Protein AF-A0A0F6RL38-F1 (afdb_monomer_lite)

Secondary structure (DSSP, 8-state):
----HHHHHHHHHHHHHTT--S---HHHHHHHHHHHHS--TTS---TTHHHHHHHTHHHH-

Structure (mmCIF, N/CA/C/O backbone):
data_AF-A0A0F6RL38-F1
#
_entry.id   AF-A0A0F6RL38-F1
#
loop_
_atom_site.group_PDB
_atom_site.id
_atom_site.type_symbol
_atom_site.label_atom_id
_atom_site.label_alt_id
_atom_site.label_comp_id
_atom_site.label_asym_id
_atom_site.label_entity_id
_atom_site.label_seq_id
_atom_site.pdbx_PDB_ins_code
_atom_site.Cartn_x
_atom_site.Cartn_y
_atom_site.Cartn_z
_atom_site.occupancy
_atom_site.B_iso_or_equiv
_atom_site.auth_seq_id
_atom_site.auth_comp_id
_atom_site.auth_asym_id
_atom_site.auth_atom_id
_atom_site.pdbx_PDB_model_num
ATOM 1 N N . MET A 1 1 ? -27.516 17.257 17.491 1.00 55.28 1 MET A N 1
ATOM 2 C CA . MET A 1 1 ? -27.431 15.787 17.334 1.00 55.28 1 MET A CA 1
ATOM 3 C C . MET A 1 1 ? -26.017 15.450 16.890 1.00 55.28 1 MET A C 1
ATOM 5 O O . MET A 1 1 ? -25.640 15.837 15.795 1.00 55.28 1 MET A O 1
ATOM 9 N N . GLY A 1 2 ? -25.205 14.861 17.770 1.00 71.38 2 GLY A N 1
ATOM 10 C CA . GLY A 1 2 ? -23.804 14.543 17.479 1.00 71.38 2 GLY A CA 1
ATOM 11 C C . GLY A 1 2 ? -23.664 13.151 16.872 1.00 71.38 2 GLY A C 1
ATOM 12 O O . GLY A 1 2 ? -24.308 12.207 17.327 1.00 71.38 2 GLY A O 1
ATOM 13 N N . LEU A 1 3 ? -22.828 13.028 15.845 1.00 73.62 3 LEU A N 1
ATOM 14 C CA . LEU A 1 3 ? -22.429 11.748 15.266 1.00 73.62 3 LEU A CA 1
ATOM 15 C C . LEU A 1 3 ? -21.725 10.905 16.341 1.00 73.62 3 LEU A C 1
ATOM 17 O O . LEU A 1 3 ? -20.690 11.298 16.874 1.00 73.62 3 LEU A O 1
ATOM 21 N N . ASN A 1 4 ? -22.301 9.749 16.680 1.00 87.56 4 ASN A N 1
ATOM 22 C CA . ASN A 1 4 ? -21.689 8.813 17.620 1.00 87.56 4 ASN A CA 1
ATOM 23 C C . ASN A 1 4 ? -20.474 8.160 16.944 1.00 87.56 4 ASN A C 1
ATOM 25 O O . ASN A 1 4 ? -20.618 7.279 16.096 1.00 87.56 4 ASN A O 1
ATOM 29 N N . LEU A 1 5 ? -19.279 8.614 17.318 1.00 87.69 5 LEU A N 1
ATOM 30 C CA . LEU A 1 5 ? -18.022 8.192 16.706 1.00 87.69 5 LEU A CA 1
ATOM 31 C C . LEU A 1 5 ? -17.774 6.682 16.838 1.00 87.69 5 LEU A C 1
ATOM 33 O O . LEU A 1 5 ? -17.277 6.066 15.898 1.00 87.69 5 LEU A O 1
ATOM 37 N N . ASN A 1 6 ? -18.162 6.077 17.962 1.00 90.25 6 ASN A N 1
ATOM 38 C CA . ASN A 1 6 ? -18.009 4.636 18.174 1.00 90.25 6 ASN A CA 1
ATOM 39 C C . ASN A 1 6 ? -18.905 3.849 17.213 1.00 90.25 6 ASN A C 1
ATOM 41 O O . ASN A 1 6 ? -18.430 2.933 16.548 1.00 90.25 6 ASN A O 1
ATOM 45 N N . LYS A 1 7 ? -20.152 4.295 17.026 1.00 90.00 7 LYS A N 1
ATOM 46 C CA . LYS A 1 7 ? -21.079 3.698 16.054 1.00 90.00 7 LYS A CA 1
ATOM 47 C C . LYS A 1 7 ? -20.537 3.766 14.623 1.00 90.00 7 LYS A C 1
ATOM 49 O O . LYS A 1 7 ? -20.684 2.820 13.859 1.00 90.00 7 LYS A O 1
ATOM 54 N N . ILE A 1 8 ? -19.896 4.871 14.244 1.00 90.06 8 ILE A N 1
ATOM 55 C CA . ILE A 1 8 ? -19.306 5.018 12.902 1.00 90.06 8 ILE A CA 1
ATOM 56 C C . ILE A 1 8 ? -18.108 4.086 12.722 1.00 90.06 8 ILE A C 1
ATOM 58 O O . ILE A 1 8 ? -17.958 3.497 11.653 1.00 90.06 8 ILE A O 1
ATOM 62 N N . LYS A 1 9 ? -17.267 3.937 13.751 1.00 85.44 9 LYS A N 1
ATOM 63 C CA . LYS A 1 9 ? -16.140 2.996 13.727 1.00 85.44 9 LYS A CA 1
ATOM 64 C C . LYS A 1 9 ? -16.624 1.556 13.549 1.00 85.44 9 LYS A C 1
ATOM 66 O O . LYS A 1 9 ? -16.096 0.859 12.691 1.00 85.44 9 LYS A O 1
ATOM 71 N N . GLU A 1 10 ? -17.660 1.147 14.282 1.00 90.75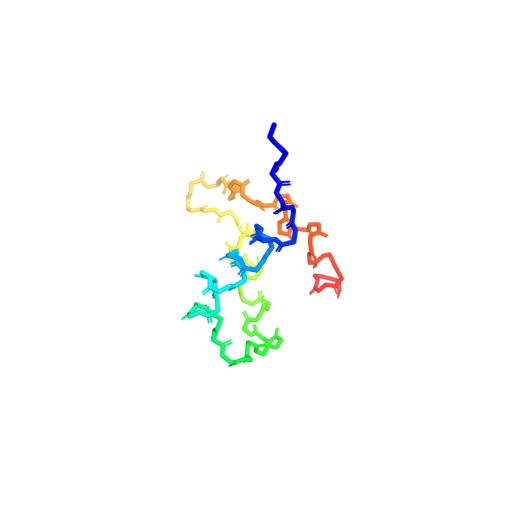 10 GLU A N 1
ATOM 72 C CA . GLU A 1 10 ? -18.260 -0.189 14.150 1.00 90.75 10 GLU A CA 1
ATOM 73 C C . GLU A 1 10 ? -18.868 -0.426 12.764 1.00 90.75 10 GLU A C 1
ATOM 75 O O . GLU A 1 10 ? -18.642 -1.474 12.164 1.00 90.75 10 GLU A O 1
ATOM 80 N N . LEU A 1 11 ? -19.611 0.551 12.231 1.00 90.38 11 LEU A N 1
ATOM 81 C CA . LEU A 1 11 ? -20.186 0.45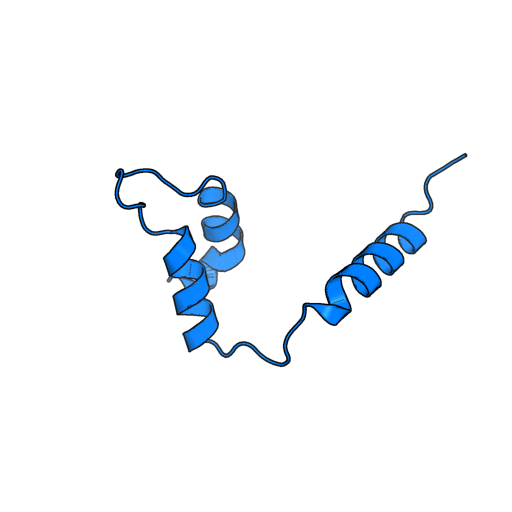9 10.886 1.00 90.38 11 LEU A CA 1
ATOM 82 C C . LEU A 1 11 ? -19.103 0.335 9.813 1.00 90.38 11 LEU A C 1
ATOM 84 O O . LEU A 1 11 ? -19.246 -0.459 8.888 1.00 90.38 11 LEU A O 1
ATOM 88 N N . ARG A 1 12 ? -18.008 1.090 9.953 1.00 87.94 12 ARG A N 1
ATOM 89 C CA . ARG A 1 12 ? -16.859 0.994 9.049 1.00 87.94 12 ARG A CA 1
ATOM 90 C C . ARG A 1 12 ? -16.192 -0.374 9.141 1.00 87.94 12 ARG A C 1
ATOM 92 O O . ARG A 1 12 ? -15.879 -0.943 8.107 1.00 87.94 12 ARG A O 1
ATOM 99 N N . HIS A 1 13 ? -15.991 -0.892 10.349 1.00 85.50 13 HIS A N 1
ATOM 100 C CA . HIS A 1 13 ? -15.374 -2.200 10.546 1.00 85.50 13 HIS A CA 1
ATOM 101 C C . HIS A 1 13 ? -16.196 -3.307 9.875 1.00 85.50 13 HIS A C 1
ATOM 103 O O . HIS A 1 13 ? -15.677 -3.984 8.997 1.00 85.50 13 HIS A O 1
ATOM 109 N N . LYS A 1 14 ? -17.501 -3.389 10.170 1.00 86.62 14 LYS A N 1
ATOM 110 C CA . LYS A 1 14 ? -18.412 -4.384 9.573 1.00 86.62 14 LYS A CA 1
ATOM 111 C C . LYS A 1 14 ? -18.505 -4.296 8.050 1.00 86.62 14 LYS A C 1
ATOM 113 O O . LYS A 1 14 ? -18.646 -5.309 7.380 1.00 86.62 14 LYS A O 1
ATOM 118 N N . ALA A 1 15 ? -18.459 -3.084 7.496 1.00 86.94 15 ALA A N 1
ATOM 119 C CA . ALA A 1 15 ? -18.514 -2.892 6.049 1.00 86.94 15 ALA A CA 1
ATOM 120 C C . ALA A 1 15 ? -17.243 -3.379 5.337 1.00 86.94 15 ALA A C 1
ATOM 122 O O . ALA A 1 15 ? -17.316 -3.734 4.167 1.00 86.94 15 ALA A O 1
ATOM 123 N N . ILE A 1 16 ? -16.095 -3.369 6.022 1.00 83.50 16 ILE A N 1
ATOM 124 C CA . ILE A 1 16 ? -14.795 -3.746 5.452 1.00 83.50 16 ILE A CA 1
ATOM 125 C C . ILE A 1 16 ? -14.450 -5.208 5.769 1.00 83.50 16 ILE A C 1
ATOM 127 O O . ILE A 1 16 ? -13.736 -5.826 4.993 1.00 83.50 16 ILE A O 1
ATOM 131 N N . GLU A 1 17 ? -14.994 -5.776 6.849 1.00 81.12 17 GLU A N 1
ATOM 132 C CA . GLU A 1 17 ? -14.743 -7.147 7.326 1.00 81.12 17 GLU A CA 1
ATOM 133 C C . GLU A 1 17 ? -14.883 -8.216 6.231 1.00 81.12 17 GLU A C 1
ATOM 135 O O . GLU A 1 17 ? -14.019 -9.070 6.105 1.00 81.12 17 GLU A O 1
ATOM 140 N N . LEU A 1 18 ? -15.903 -8.115 5.372 1.00 75.50 18 LEU A N 1
ATOM 141 C CA . LEU A 1 18 ? -16.133 -9.042 4.250 1.00 75.50 18 LEU A CA 1
ATOM 142 C C . LEU A 1 18 ? -15.056 -8.991 3.150 1.00 75.50 18 LEU A C 1
ATOM 144 O O . LEU A 1 18 ? -15.030 -9.861 2.285 1.00 75.50 18 LEU A O 1
ATOM 148 N N . PHE A 1 19 ? -14.227 -7.948 3.144 1.00 72.81 19 PHE A N 1
ATOM 149 C CA . PHE A 1 19 ? -13.155 -7.720 2.172 1.00 72.81 19 PHE A CA 1
ATOM 150 C C . PHE A 1 19 ? -11.762 -7.911 2.787 1.00 72.81 19 PHE A C 1
ATOM 152 O O . PHE A 1 19 ? -10.761 -7.708 2.100 1.00 72.81 19 PHE A O 1
ATOM 159 N N . LEU A 1 20 ? -11.688 -8.246 4.079 1.00 68.94 20 LEU A N 1
ATOM 160 C CA . LEU A 1 20 ? -10.445 -8.632 4.733 1.00 68.94 20 LEU A CA 1
ATOM 161 C C . LEU A 1 20 ? -10.236 -10.128 4.478 1.00 68.94 20 LEU A C 1
ATOM 163 O O . LEU A 1 20 ? -10.820 -10.956 5.169 1.00 68.94 20 LEU A O 1
ATOM 167 N N . ASP A 1 21 ? -9.436 -10.465 3.466 1.00 68.25 21 ASP A N 1
ATOM 168 C CA . ASP A 1 21 ? -8.945 -11.836 3.295 1.00 68.25 21 ASP A CA 1
ATOM 169 C C . ASP A 1 21 ? -7.993 -12.200 4.447 1.00 68.25 21 ASP A C 1
ATOM 171 O O . ASP A 1 21 ? -7.202 -11.367 4.907 1.00 68.25 21 ASP A O 1
ATOM 175 N N . GLU A 1 22 ? -8.089 -13.443 4.926 1.00 67.62 22 GLU A N 1
ATOM 176 C CA . GLU A 1 22 ? -7.235 -13.969 5.993 1.00 67.62 22 GLU A CA 1
ATOM 177 C C . GLU A 1 22 ? -5.773 -14.033 5.526 1.00 67.62 22 GLU A C 1
ATOM 179 O O . GLU A 1 22 ? -5.420 -14.763 4.605 1.00 67.62 22 GLU A O 1
ATOM 184 N N . GLU A 1 23 ? -4.948 -13.238 6.210 1.00 72.38 23 GLU A N 1
ATOM 185 C CA . GLU A 1 23 ? -3.484 -13.225 6.196 1.00 72.38 23 GLU A CA 1
ATOM 186 C C . GLU A 1 23 ? -2.826 -13.054 4.814 1.00 72.38 23 GLU A C 1
ATOM 188 O O . GLU A 1 23 ? -2.329 -13.993 4.199 1.00 72.38 23 GLU A O 1
ATOM 193 N N . ILE A 1 24 ? -2.704 -11.795 4.373 1.00 75.25 24 ILE A N 1
ATOM 194 C CA . ILE A 1 24 ? -1.656 -11.424 3.414 1.00 75.25 24 ILE A CA 1
ATOM 195 C C . ILE A 1 24 ? -0.293 -11.667 4.070 1.00 75.25 24 ILE A C 1
ATOM 197 O O . ILE A 1 24 ? 0.018 -11.090 5.117 1.00 75.25 24 ILE A O 1
ATOM 201 N N . ASP A 1 25 ? 0.536 -12.496 3.441 1.00 84.31 25 ASP A N 1
ATOM 202 C CA . ASP A 1 25 ? 1.911 -12.683 3.891 1.00 84.31 25 ASP A CA 1
ATOM 203 C C . ASP A 1 25 ? 2.798 -11.473 3.524 1.00 84.31 25 ASP A C 1
ATOM 205 O O . ASP A 1 25 ? 2.449 -10.605 2.716 1.00 84.31 25 ASP A O 1
ATOM 209 N N . ASN A 1 26 ? 3.997 -11.402 4.108 1.00 82.88 26 ASN A N 1
ATOM 210 C CA . ASN A 1 26 ? 4.922 -10.294 3.851 1.00 82.88 26 ASN A CA 1
ATOM 211 C C . ASN A 1 26 ? 5.365 -10.188 2.379 1.00 82.88 26 ASN A C 1
ATOM 213 O O . ASN A 1 26 ? 5.729 -9.098 1.932 1.00 82.88 26 ASN A O 1
ATOM 217 N N . ALA A 1 27 ? 5.375 -11.286 1.617 1.00 86.00 27 ALA A N 1
ATOM 218 C CA . ALA A 1 27 ? 5.752 -11.260 0.206 1.00 86.00 27 ALA A CA 1
ATOM 219 C C . ALA A 1 27 ? 4.626 -10.655 -0.645 1.00 86.00 27 ALA A C 1
ATOM 221 O O . ALA A 1 27 ? 4.879 -9.769 -1.465 1.00 86.00 27 ALA A O 1
ATOM 222 N N . GLN A 1 28 ? 3.384 -11.061 -0.397 1.00 86.12 28 GLN A N 1
ATOM 223 C CA . GLN A 1 28 ? 2.184 -10.498 -1.008 1.00 86.12 28 GLN A CA 1
ATOM 224 C C . GLN A 1 28 ? 2.018 -9.020 -0.646 1.00 86.12 28 GLN A C 1
ATOM 226 O O . GLN A 1 28 ? 1.724 -8.205 -1.523 1.00 86.12 28 GLN A O 1
ATOM 231 N N . LEU A 1 29 ? 2.303 -8.646 0.606 1.00 86.19 29 LEU A N 1
ATOM 232 C CA . LEU A 1 29 ? 2.281 -7.251 1.045 1.00 86.19 29 LEU A CA 1
ATOM 233 C C . LEU A 1 29 ? 3.313 -6.403 0.292 1.00 86.19 29 LEU A C 1
ATOM 235 O O . LEU A 1 29 ? 2.993 -5.308 -0.166 1.00 86.19 29 LEU A O 1
ATOM 239 N N . LYS A 1 30 ? 4.536 -6.915 0.100 1.00 87.44 30 LYS A N 1
ATOM 240 C CA . LYS A 1 30 ? 5.569 -6.228 -0.693 1.00 87.44 30 LYS A CA 1
ATOM 241 C C . LYS A 1 30 ? 5.149 -6.041 -2.149 1.00 87.44 30 LYS A C 1
ATOM 243 O O . LYS A 1 30 ? 5.362 -4.964 -2.704 1.00 87.44 30 LYS A O 1
ATOM 248 N N . VAL A 1 31 ? 4.542 -7.057 -2.767 1.00 88.56 31 VAL A N 1
ATOM 249 C CA . VAL A 1 31 ? 4.010 -6.954 -4.138 1.00 88.56 31 VAL A CA 1
ATOM 250 C C . VAL A 1 31 ? 2.912 -5.894 -4.212 1.00 88.56 31 VAL A C 1
ATOM 252 O O . VAL A 1 31 ? 2.944 -5.047 -5.106 1.00 88.56 31 VAL A O 1
ATOM 255 N N . PHE A 1 32 ? 1.993 -5.889 -3.245 1.00 88.06 32 PHE A N 1
ATOM 256 C CA . PHE A 1 32 ? 0.934 -4.890 -3.146 1.00 88.06 32 PHE A CA 1
ATOM 257 C C . PHE A 1 32 ? 1.501 -3.470 -3.026 1.00 88.06 32 PHE A C 1
ATOM 259 O O . PHE A 1 32 ? 1.166 -2.610 -3.838 1.00 88.06 32 PHE A O 1
ATOM 266 N N . VAL A 1 33 ? 2.406 -3.229 -2.069 1.00 90.50 33 VAL A N 1
ATOM 267 C CA . VAL A 1 33 ? 3.031 -1.913 -1.851 1.00 90.50 33 VAL A CA 1
ATOM 268 C C . VAL A 1 33 ? 3.760 -1.443 -3.111 1.00 90.50 33 VAL A C 1
ATOM 270 O O . VAL A 1 33 ? 3.525 -0.325 -3.572 1.00 90.50 33 VAL A O 1
ATOM 273 N N . ASN A 1 34 ? 4.576 -2.302 -3.729 1.00 90.12 34 ASN A N 1
ATOM 274 C CA . ASN A 1 34 ? 5.310 -1.944 -4.944 1.00 90.12 34 ASN A CA 1
ATOM 275 C C . ASN A 1 34 ? 4.388 -1.578 -6.112 1.00 90.12 34 ASN A C 1
ATOM 277 O O . ASN A 1 34 ? 4.694 -0.639 -6.845 1.00 90.12 34 ASN A O 1
ATOM 281 N N . GLY A 1 35 ? 3.230 -2.232 -6.247 1.00 90.50 35 GLY A N 1
ATOM 282 C CA . GLY A 1 35 ? 2.243 -1.894 -7.277 1.00 90.50 35 GLY A CA 1
ATOM 283 C C . GLY A 1 35 ? 1.748 -0.442 -7.217 1.00 90.50 35 GLY A C 1
ATOM 284 O O . GLY A 1 35 ? 1.428 0.141 -8.249 1.00 90.50 35 GL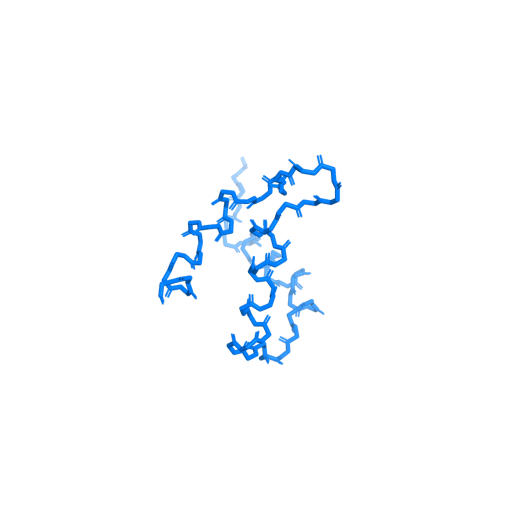Y A O 1
ATOM 285 N N . TYR A 1 36 ? 1.731 0.171 -6.030 1.00 93.00 36 TYR A N 1
ATOM 286 C CA . TYR A 1 36 ? 1.382 1.587 -5.863 1.00 93.00 36 TYR A CA 1
ATOM 287 C C . TYR A 1 36 ? 2.578 2.531 -5.987 1.00 93.00 36 TYR A C 1
ATOM 289 O O . TYR A 1 36 ? 2.386 3.716 -6.272 1.00 93.00 36 TYR A O 1
ATOM 297 N N . LEU A 1 37 ? 3.793 2.038 -5.729 1.00 92.50 37 LEU A N 1
ATOM 298 C CA . LEU A 1 37 ? 5.007 2.854 -5.725 1.00 92.50 37 LEU A CA 1
ATOM 299 C C . LEU A 1 37 ? 5.679 2.962 -7.096 1.00 92.50 37 LEU A C 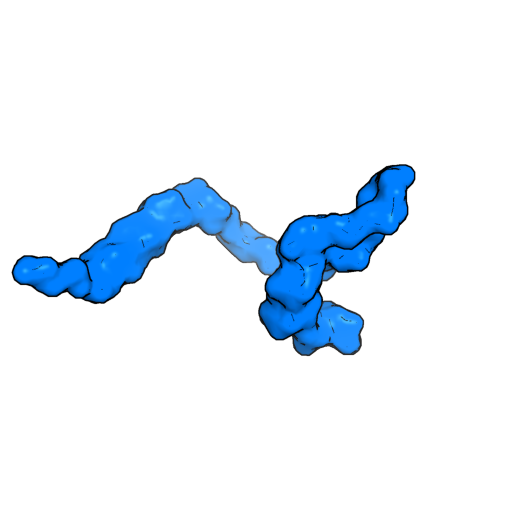1
ATOM 301 O O . LEU A 1 37 ? 6.397 3.937 -7.337 1.00 92.50 37 LEU A O 1
ATOM 305 N N . CYS A 1 38 ? 5.430 2.001 -7.985 1.00 92.38 38 CYS A N 1
ATOM 306 C CA . CYS A 1 38 ? 5.866 2.046 -9.374 1.00 92.38 38 CYS A CA 1
ATOM 307 C C . CYS A 1 38 ? 5.069 3.076 -10.192 1.00 92.38 38 CYS A C 1
ATOM 309 O O . CYS A 1 38 ? 3.911 3.381 -9.904 1.00 92.38 38 CYS A O 1
ATOM 311 N N . LEU A 1 39 ? 5.711 3.610 -11.233 1.00 92.81 39 LEU A N 1
ATOM 312 C CA . LEU A 1 39 ? 5.033 4.417 -12.242 1.00 92.81 39 LEU A CA 1
ATOM 313 C C . LEU A 1 39 ? 4.157 3.524 -13.125 1.00 92.81 39 LEU A C 1
ATOM 315 O O . LEU A 1 39 ? 4.525 2.383 -13.407 1.00 92.81 39 LEU A O 1
ATOM 319 N N . ASP A 1 40 ? 3.026 4.062 -13.578 1.00 91.00 40 ASP A N 1
ATOM 320 C CA . ASP A 1 40 ? 2.211 3.418 -14.609 1.00 91.00 40 ASP A CA 1
ATOM 321 C C . ASP A 1 40 ? 2.894 3.470 -15.993 1.00 91.00 40 ASP A C 1
ATOM 323 O O . ASP A 1 40 ? 3.926 4.121 -16.186 1.00 91.00 40 ASP A O 1
ATOM 327 N N . ASP A 1 41 ? 2.278 2.830 -16.992 1.00 94.06 41 ASP A N 1
ATOM 328 C CA . ASP A 1 41 ? 2.768 2.817 -18.381 1.00 94.06 41 ASP A CA 1
ATOM 329 C C . ASP A 1 41 ? 2.877 4.221 -19.011 1.00 94.06 41 ASP A C 1
ATOM 331 O O . ASP A 1 41 ? 3.520 4.404 -20.045 1.00 94.06 41 ASP A O 1
ATOM 335 N N . GLN A 1 42 ? 2.251 5.229 -18.398 1.00 96.12 42 GLN A N 1
ATOM 336 C CA . GLN A 1 42 ? 2.283 6.628 -18.823 1.00 96.12 42 GLN A CA 1
ATOM 337 C C . GLN A 1 42 ? 3.279 7.473 -18.009 1.00 96.12 42 GLN A C 1
ATOM 339 O O . GLN A 1 42 ? 3.273 8.699 -18.125 1.00 96.12 42 GLN A O 1
ATOM 344 N N . GLN A 1 43 ? 4.144 6.839 -17.211 1.00 94.88 43 GLN A N 1
ATOM 345 C CA . GLN A 1 43 ? 5.100 7.481 -16.302 1.00 94.88 43 GLN A CA 1
ATOM 346 C C . GLN A 1 43 ? 4.457 8.373 -15.232 1.00 94.88 43 GLN A C 1
ATOM 348 O O . GLN A 1 43 ? 5.012 9.407 -14.845 1.00 94.88 43 GLN A O 1
ATOM 353 N N . ARG A 1 44 ? 3.287 7.988 -14.721 1.00 95.62 44 ARG A N 1
ATOM 354 C CA . ARG A 1 44 ? 2.591 8.730 -13.663 1.00 95.62 44 ARG A CA 1
ATOM 355 C C . ARG A 1 44 ? 2.579 7.948 -12.363 1.00 95.62 44 ARG A C 1
ATOM 357 O O . ARG A 1 44 ? 2.451 6.727 -12.345 1.00 95.62 44 ARG A O 1
ATOM 364 N N . TYR A 1 45 ? 2.671 8.686 -11.263 1.00 93.94 45 TYR A N 1
ATOM 365 C CA . TYR A 1 45 ? 2.479 8.125 -9.935 1.00 93.94 45 TYR A CA 1
ATOM 366 C C . TYR A 1 45 ? 1.011 7.791 -9.697 1.00 93.94 45 TYR A C 1
ATOM 368 O O . TYR A 1 45 ? 0.111 8.529 -10.111 1.00 93.94 45 TYR A O 1
ATOM 376 N N . ASN A 1 46 ? 0.777 6.714 -8.951 1.00 93.75 46 ASN A N 1
ATOM 377 C CA . ASN A 1 46 ? -0.545 6.428 -8.426 1.00 93.75 46 ASN A CA 1
ATOM 378 C C . ASN A 1 46 ? -1.012 7.592 -7.519 1.00 93.75 46 ASN A C 1
ATOM 380 O O . ASN A 1 46 ? -0.211 8.099 -6.727 1.00 93.75 46 ASN A O 1
ATOM 384 N N . PRO A 1 47 ? -2.290 8.011 -7.560 1.00 94.25 47 PRO A N 1
ATOM 385 C CA . PRO A 1 47 ? -2.810 9.057 -6.673 1.00 94.25 47 PRO A CA 1
ATOM 386 C C . PRO A 1 47 ? -2.580 8.798 -5.175 1.00 94.25 47 PRO A C 1
ATOM 388 O O . PRO A 1 47 ? -2.499 9.742 -4.393 1.00 94.25 47 PRO A O 1
ATOM 391 N N . PHE A 1 48 ? -2.445 7.530 -4.778 1.00 93.75 48 PHE A N 1
ATOM 392 C CA . PHE A 1 48 ? -2.192 7.116 -3.397 1.00 93.75 48 PHE A CA 1
ATOM 393 C C . PHE A 1 48 ? -0.712 6.882 -3.077 1.00 93.75 48 PHE A C 1
ATOM 395 O O . PHE A 1 48 ? -0.397 6.421 -1.981 1.00 93.75 48 PHE A O 1
ATOM 402 N N . TRP A 1 49 ? 0.203 7.205 -3.994 1.00 94.25 49 TRP A N 1
ATOM 403 C CA . TRP A 1 49 ? 1.635 6.936 -3.843 1.00 94.25 49 TRP A CA 1
ATOM 404 C C . TRP A 1 49 ? 2.200 7.467 -2.521 1.00 94.25 49 TRP A C 1
ATOM 406 O O . TRP A 1 49 ? 2.858 6.733 -1.789 1.00 94.25 49 TRP A O 1
ATOM 416 N N . THR A 1 50 ? 1.901 8.724 -2.171 1.00 93.94 50 THR A N 1
ATOM 417 C CA . THR A 1 50 ? 2.398 9.333 -0.926 1.00 93.94 50 THR A CA 1
ATOM 418 C C . THR A 1 50 ? 1.817 8.634 0.296 1.00 93.94 50 THR A C 1
ATOM 420 O O . THR A 1 50 ? 2.553 8.314 1.224 1.00 93.94 50 THR A O 1
ATOM 423 N N . THR A 1 51 ? 0.516 8.342 0.284 1.00 94.56 51 THR A N 1
ATOM 424 C CA 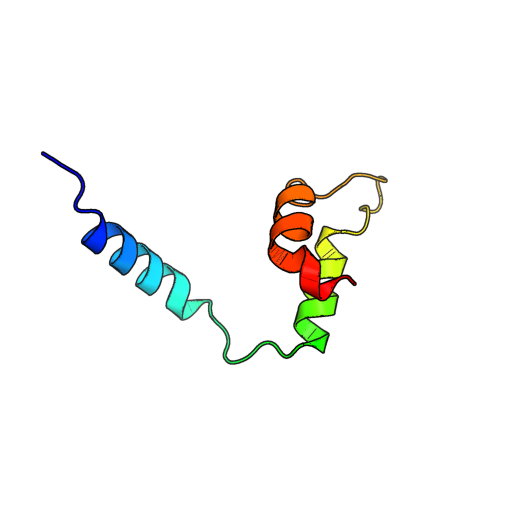. THR A 1 51 ? -0.159 7.621 1.365 1.00 94.56 51 THR A CA 1
ATOM 425 C C . THR A 1 51 ? 0.469 6.250 1.594 1.00 94.56 51 THR A C 1
ATOM 427 O O . THR A 1 51 ? 0.820 5.942 2.727 1.00 94.56 51 THR A O 1
ATOM 430 N N . ILE A 1 52 ? 0.665 5.456 0.537 1.00 93.06 52 ILE A N 1
ATOM 431 C CA . ILE A 1 52 ? 1.262 4.119 0.641 1.00 93.06 52 ILE A CA 1
ATOM 432 C C . ILE A 1 52 ? 2.722 4.205 1.097 1.00 93.06 52 ILE A C 1
ATOM 434 O O . ILE A 1 52 ? 3.107 3.489 2.018 1.00 93.06 52 ILE A O 1
ATOM 438 N N . LYS A 1 53 ? 3.515 5.127 0.535 1.00 91.56 53 LYS A N 1
ATOM 439 C CA . LYS A 1 53 ? 4.922 5.310 0.918 1.00 91.56 53 LYS A CA 1
ATOM 440 C C . LYS A 1 53 ? 5.091 5.598 2.409 1.00 91.56 53 LYS A C 1
ATOM 442 O O . LYS A 1 53 ? 5.996 5.052 3.027 1.00 91.56 53 LYS A O 1
ATOM 447 N N . TYR A 1 54 ? 4.257 6.470 2.972 1.00 91.44 54 TYR A N 1
ATOM 448 C CA . TYR A 1 54 ? 4.366 6.837 4.385 1.00 91.44 54 TYR A CA 1
ATOM 449 C C . TYR A 1 54 ? 3.694 5.834 5.322 1.00 91.44 54 TYR A C 1
ATOM 451 O O . TYR A 1 54 ? 4.147 5.680 6.448 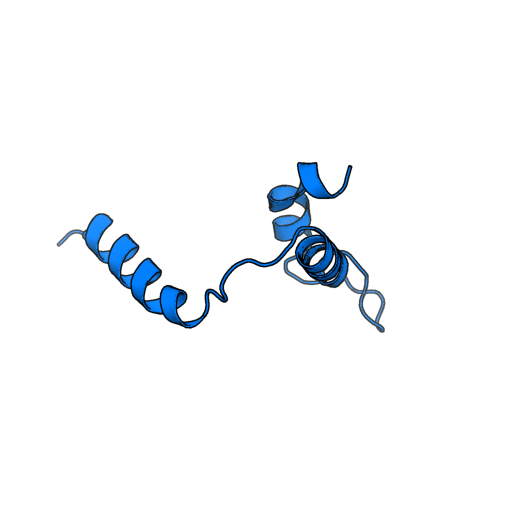1.00 91.44 54 TYR A O 1
ATOM 459 N N . LEU A 1 55 ? 2.632 5.152 4.883 1.00 91.56 55 LEU A N 1
ATOM 460 C CA . LEU A 1 55 ? 1.968 4.135 5.701 1.00 91.56 55 LEU A CA 1
ATOM 461 C C . LEU A 1 55 ? 2.827 2.871 5.861 1.00 91.56 55 LEU A C 1
ATOM 463 O O . LEU A 1 55 ? 2.733 2.205 6.887 1.00 91.56 55 LEU A O 1
ATOM 467 N N . PHE A 1 56 ? 3.658 2.557 4.864 1.00 88.94 56 PHE A N 1
ATOM 468 C CA . PHE A 1 56 ? 4.481 1.346 4.820 1.00 88.94 56 PHE A CA 1
ATOM 469 C C . PHE A 1 56 ? 5.987 1.643 4.741 1.00 88.94 56 PHE A C 1
ATOM 471 O O . PHE A 1 56 ? 6.730 0.825 4.204 1.00 88.94 56 PHE A O 1
ATOM 478 N N . SER A 1 57 ? 6.451 2.791 5.255 1.00 83.25 57 SER A N 1
ATOM 479 C CA . SER A 1 57 ? 7.869 3.200 5.189 1.00 83.25 57 SER A CA 1
ATOM 480 C C . SER A 1 57 ? 8.823 2.112 5.679 1.00 83.25 57 SER A C 1
ATOM 482 O O . SER A 1 57 ? 9.805 1.809 5.010 1.00 83.25 57 SER A O 1
ATOM 484 N N . ASP A 1 58 ? 8.469 1.463 6.786 1.00 78.12 58 ASP A N 1
ATOM 485 C CA . ASP A 1 58 ? 9.298 0.459 7.462 1.00 78.12 58 ASP A CA 1
ATOM 486 C C . ASP A 1 58 ? 9.365 -0.871 6.692 1.00 78.12 58 ASP A C 1
ATOM 488 O O . ASP A 1 58 ? 10.179 -1.737 6.996 1.00 78.12 58 ASP A O 1
ATOM 492 N N . LEU A 1 59 ? 8.482 -1.056 5.706 1.00 70.56 59 LEU A N 1
ATOM 493 C CA . LEU A 1 59 ? 8.416 -2.257 4.873 1.00 70.56 59 LEU A CA 1
ATOM 494 C C . LEU A 1 59 ? 9.257 -2.136 3.591 1.00 70.56 59 LEU A C 1
ATOM 496 O O . LEU A 1 59 ? 9.450 -3.131 2.885 1.00 70.56 59 LEU A O 1
ATOM 500 N N . ILE A 1 60 ? 9.674 -0.908 3.269 1.00 66.00 60 ILE A N 1
ATOM 501 C CA . ILE A 1 60 ? 10.365 -0.525 2.033 1.00 66.00 60 ILE A CA 1
ATOM 502 C C . ILE A 1 60 ? 11.889 -0.403 2.263 1.00 66.00 60 ILE A C 1
ATOM 504 O O . ILE A 1 60 ? 12.634 -0.426 1.284 1.00 66.00 60 ILE A O 1
ATOM 508 N N . GLU A 1 61 ? 12.350 -0.320 3.520 1.00 56.72 61 GLU A N 1
ATOM 509 C CA . GLU A 1 61 ? 13.777 -0.290 3.911 1.00 56.72 61 GLU A CA 1
ATOM 510 C C . GLU A 1 61 ? 14.393 -1.680 4.150 1.00 56.72 61 GLU A C 1
ATOM 512 O O . GLU A 1 61 ? 13.718 -2.575 4.713 1.00 56.72 61 GLU A O 1
#

Sequence (61 aa):
MGLNLNKIKELRHKAIELFLDEEIDNAQLKVFVNGYLCLDDQQRYNPFWTTIKYLFSDLIE

Radius of gyration: 15.91 Å; chains: 1; bounding box: 41×30×37 Å

pLDDT: mean 85.2, std 9.69, range [55.28, 96.12]

Foldseek 3Di:
DDDPPVVVVVVVCVVCVVVDDPDDDLVNVVVVLVVQCDADPVRDHHPCNVVSCVVCVVSVD

Organism: NCBI:txid1641812